Protein AF-A0A2V5LI05-F1 (afdb_monomer_lite)

Secondary structure (DSSP, 8-state):
--HHHHHHHHHHHHHHHHHHHHHHHHHHHHHHHHHHHHHHHTT--HHHHHHHHHHHHHTS---

Sequence (63 aa):
MLRLHAWFSRLLGLFRKKSRDAEMAEEIQQHVDLLTERNIAAGMLPYEARNAALRQFGGVEQV

Foldseek 3Di:
DPPVVVVVVVVVVVVVVVVVVVVVVVVLVVQLVVQLVVVVVVPDDSVVSSVVSCCVSVPDPDD

pLDDT: mean 78.65, std 15.06, range [40.78, 97.62]

Structure (mmCIF, N/CA/C/O backbone):
data_AF-A0A2V5LI05-F1
#
_entry.id   AF-A0A2V5LI05-F1
#
loop_
_atom_site.group_PDB
_atom_site.id
_atom_site.type_symbol
_atom_site.label_atom_id
_atom_site.label_alt_id
_atom_site.label_comp_id
_atom_site.label_asym_id
_atom_site.label_entity_id
_atom_site.label_seq_id
_atom_site.pdbx_PDB_ins_code
_atom_site.Cartn_x
_atom_site.Cartn_y
_atom_site.Cartn_z
_atom_site.occupancy
_atom_site.B_iso_or_equiv
_atom_site.auth_seq_id
_atom_site.auth_comp_id
_atom_site.auth_asym_id
_atom_site.auth_atom_id
_atom_site.pdbx_PDB_model_num
ATOM 1 N N . MET A 1 1 ? 43.180 3.044 -19.896 1.00 55.00 1 MET A N 1
ATOM 2 C CA . MET A 1 1 ? 42.720 2.991 -18.489 1.00 55.00 1 MET A CA 1
ATOM 3 C C . MET A 1 1 ? 41.269 3.487 -18.361 1.00 55.00 1 MET A C 1
ATOM 5 O O . MET A 1 1 ? 41.031 4.508 -17.742 1.00 55.00 1 MET A O 1
ATOM 9 N N . LEU A 1 2 ? 40.282 2.817 -18.976 1.00 58.47 2 LEU A N 1
ATOM 10 C CA . LEU A 1 2 ? 38.881 3.309 -19.010 1.00 58.47 2 LEU A CA 1
ATOM 11 C C . LEU A 1 2 ? 37.821 2.220 -18.752 1.00 58.47 2 LEU A C 1
ATOM 13 O O . LEU A 1 2 ? 36.628 2.498 -18.729 1.00 58.47 2 LEU A O 1
ATOM 17 N N . ARG A 1 3 ? 38.237 0.968 -18.528 1.00 60.69 3 ARG A N 1
ATOM 18 C CA . ARG A 1 3 ? 37.305 -0.162 -18.372 1.00 60.69 3 ARG A CA 1
ATOM 19 C C . ARG A 1 3 ? 36.787 -0.335 -16.942 1.00 60.69 3 ARG A C 1
ATOM 21 O O . ARG A 1 3 ? 35.672 -0.807 -16.767 1.00 60.69 3 ARG A O 1
ATOM 28 N N . LEU A 1 4 ? 37.566 0.088 -15.943 1.00 65.44 4 LEU A N 1
ATOM 29 C CA . LEU A 1 4 ? 37.179 0.029 -14.529 1.00 65.44 4 LEU A CA 1
ATOM 30 C C . LEU A 1 4 ? 36.005 0.972 -14.235 1.00 65.44 4 LEU A C 1
ATOM 32 O O . LEU A 1 4 ? 34.992 0.526 -13.710 1.00 65.44 4 LEU A O 1
ATOM 36 N N . HIS A 1 5 ? 36.079 2.236 -14.666 1.00 64.75 5 HIS A N 1
ATOM 37 C CA . HIS A 1 5 ? 35.020 3.224 -14.421 1.00 64.75 5 HIS A CA 1
ATOM 38 C C . HIS A 1 5 ? 33.659 2.808 -14.998 1.00 64.75 5 HIS A C 1
ATOM 40 O O . HIS A 1 5 ? 32.652 2.869 -14.300 1.00 64.75 5 HIS A O 1
ATOM 46 N N . ALA A 1 6 ? 33.628 2.304 -16.236 1.00 70.38 6 ALA A N 1
ATOM 47 C CA . ALA A 1 6 ? 32.386 1.847 -16.861 1.00 70.38 6 ALA A CA 1
ATOM 48 C C . ALA A 1 6 ? 31.758 0.643 -16.133 1.00 70.38 6 ALA A C 1
ATOM 50 O O . ALA A 1 6 ? 30.533 0.512 -16.085 1.00 70.38 6 ALA A O 1
ATOM 51 N N . TRP A 1 7 ? 32.586 -0.232 -15.556 1.00 75.62 7 TRP A N 1
ATOM 52 C CA . TRP A 1 7 ? 32.122 -1.390 -14.795 1.00 75.62 7 TRP A CA 1
ATOM 53 C C . TRP A 1 7 ? 31.569 -0.984 -13.419 1.00 75.62 7 TRP A C 1
ATOM 55 O O . TRP A 1 7 ? 30.481 -1.427 -13.052 1.00 75.62 7 TRP A O 1
ATOM 65 N N . PHE A 1 8 ? 32.225 -0.048 -12.720 1.00 76.06 8 PHE A N 1
ATOM 66 C CA . PHE A 1 8 ? 31.715 0.543 -11.474 1.00 76.06 8 PHE A CA 1
ATOM 67 C C . PHE A 1 8 ? 30.386 1.285 -11.674 1.00 76.06 8 PHE A C 1
ATOM 69 O O . PHE A 1 8 ? 29.459 1.087 -10.890 1.00 76.06 8 PHE A O 1
ATOM 76 N N . SER A 1 9 ? 30.236 2.072 -12.747 1.00 71.62 9 SER A N 1
ATOM 77 C CA . SER A 1 9 ? 28.965 2.746 -13.058 1.00 71.62 9 SER A CA 1
ATOM 78 C C . SER A 1 9 ? 27.822 1.757 -13.321 1.00 71.62 9 SER A C 1
ATOM 80 O O . SER A 1 9 ? 26.685 2.014 -12.926 1.00 71.62 9 SER A O 1
ATOM 82 N N . ARG A 1 10 ? 28.109 0.603 -13.942 1.00 72.94 10 ARG A N 1
ATOM 83 C CA . ARG A 1 10 ? 27.126 -0.474 -14.153 1.00 72.94 10 ARG A CA 1
ATOM 84 C C . ARG A 1 10 ? 26.719 -1.144 -12.839 1.00 72.94 10 ARG A C 1
ATOM 86 O O . ARG A 1 10 ? 25.529 -1.360 -12.624 1.00 72.94 10 ARG A O 1
ATOM 93 N N . LEU A 1 11 ? 27.678 -1.422 -11.953 1.00 77.00 11 LEU A N 1
ATOM 94 C CA . LEU A 1 11 ? 27.418 -2.028 -10.644 1.00 77.00 11 LEU A CA 1
ATOM 95 C C . LEU A 1 11 ? 26.574 -1.096 -9.754 1.00 77.00 11 LEU A C 1
ATOM 97 O O . LEU A 1 11 ? 25.551 -1.512 -9.214 1.00 77.00 11 LEU A O 1
ATOM 101 N N . LEU A 1 12 ? 26.942 0.188 -9.682 1.00 73.81 12 LEU A N 1
ATOM 102 C CA . LEU A 1 12 ? 26.185 1.228 -8.971 1.00 73.81 12 LEU A CA 1
ATOM 103 C C . LEU A 1 12 ? 24.771 1.402 -9.542 1.00 73.81 12 LEU A C 1
ATOM 105 O O . LEU A 1 12 ? 23.816 1.563 -8.785 1.00 73.81 12 LEU A O 1
ATOM 109 N N . GLY A 1 13 ? 24.615 1.324 -10.867 1.00 68.44 13 GLY A N 1
ATOM 110 C CA . GLY A 1 13 ? 23.309 1.372 -11.525 1.00 68.44 13 GLY A CA 1
ATOM 111 C C . GLY A 1 13 ? 22.386 0.217 -11.124 1.00 68.44 13 GLY A C 1
ATOM 112 O O . GLY A 1 13 ? 21.201 0.446 -10.887 1.00 68.44 13 GLY A O 1
ATOM 113 N N . LEU A 1 14 ? 22.921 -1.001 -10.986 1.00 69.81 14 LEU A N 1
ATOM 114 C CA . LEU A 1 14 ? 22.163 -2.176 -10.537 1.00 69.81 14 LEU A CA 1
ATOM 115 C C . LEU A 1 14 ? 21.776 -2.088 -9.053 1.00 69.81 14 LEU A C 1
ATOM 117 O O . LEU A 1 14 ? 20.632 -2.375 -8.709 1.00 69.81 14 LEU A O 1
ATOM 121 N N . PHE A 1 15 ? 22.682 -1.630 -8.183 1.00 70.25 15 PHE A N 1
ATOM 122 C CA . PHE A 1 15 ? 22.376 -1.404 -6.764 1.00 70.25 15 PHE A CA 1
ATOM 123 C C . PHE A 1 15 ? 21.332 -0.301 -6.562 1.00 70.25 15 PHE A C 1
ATOM 125 O O . PHE A 1 15 ? 20.388 -0.478 -5.795 1.00 70.25 15 PHE A O 1
ATOM 132 N N . ARG A 1 16 ? 21.442 0.811 -7.298 1.00 65.06 16 ARG A N 1
ATOM 133 C CA . ARG A 1 16 ? 20.460 1.902 -7.245 1.00 65.06 16 ARG A CA 1
ATOM 134 C C . ARG A 1 16 ? 19.102 1.484 -7.807 1.00 65.06 16 ARG A C 1
ATOM 136 O O . ARG A 1 16 ? 18.080 1.915 -7.288 1.00 65.06 16 ARG A O 1
ATOM 143 N N . LYS A 1 17 ? 19.081 0.633 -8.839 1.00 67.38 17 LYS A N 1
ATOM 144 C CA . LYS A 1 17 ? 17.845 0.031 -9.354 1.00 67.38 17 LYS A CA 1
ATOM 145 C C . LYS A 1 17 ? 17.192 -0.862 -8.300 1.00 67.38 17 LYS A C 1
ATOM 147 O O . LYS A 1 17 ? 16.021 -0.673 -8.028 1.00 67.38 17 LYS A O 1
ATOM 152 N N . LYS A 1 18 ? 17.953 -1.743 -7.642 1.00 64.69 18 LYS A N 1
ATOM 153 C CA . LYS A 1 18 ? 17.432 -2.594 -6.560 1.00 64.69 18 LYS A CA 1
ATOM 154 C C . LYS A 1 18 ? 16.874 -1.776 -5.389 1.00 64.69 18 LYS A C 1
ATOM 156 O O . LYS A 1 18 ? 15.842 -2.140 -4.846 1.00 64.69 18 LYS A O 1
ATOM 161 N N . SER A 1 19 ? 17.534 -0.674 -5.029 1.00 66.06 19 SER A N 1
ATOM 162 C CA . SER A 1 19 ? 17.043 0.240 -3.989 1.00 66.06 19 SER A CA 1
ATOM 163 C C . SER A 1 19 ? 15.743 0.928 -4.398 1.00 66.06 19 SER A C 1
ATOM 165 O O . SER A 1 19 ? 14.819 0.969 -3.602 1.00 66.06 19 SER A O 1
ATOM 167 N N . ARG A 1 20 ? 15.648 1.417 -5.641 1.00 60.22 20 ARG A N 1
ATOM 168 C CA . ARG A 1 20 ? 14.412 2.019 -6.168 1.00 60.22 20 ARG A CA 1
ATOM 169 C C . ARG A 1 20 ? 13.275 1.014 -6.295 1.00 60.22 20 ARG A C 1
ATOM 171 O O . ARG A 1 20 ? 12.135 1.359 -6.030 1.00 60.22 20 ARG A O 1
ATOM 178 N N . ASP A 1 21 ? 13.575 -0.213 -6.710 1.00 65.56 21 ASP A N 1
ATOM 179 C CA . ASP A 1 21 ? 12.576 -1.274 -6.817 1.00 65.56 21 ASP A CA 1
ATOM 180 C C . ASP A 1 21 ? 12.058 -1.665 -5.412 1.00 65.56 21 ASP A C 1
ATOM 182 O O . ASP A 1 21 ? 10.877 -1.960 -5.257 1.00 65.56 21 ASP A O 1
ATOM 186 N N . ALA A 1 22 ? 12.913 -1.616 -4.380 1.00 71.38 22 ALA A N 1
ATOM 187 C CA . ALA A 1 22 ? 12.521 -1.838 -2.985 1.00 71.38 22 ALA A CA 1
ATOM 188 C C . ALA A 1 22 ? 11.700 -0.674 -2.402 1.00 71.38 22 ALA A C 1
ATOM 190 O O . ALA A 1 22 ? 10.673 -0.920 -1.785 1.00 71.38 22 ALA A O 1
ATOM 191 N N . GLU A 1 23 ? 12.113 0.570 -2.650 1.00 69.69 23 GLU A N 1
ATOM 192 C CA . GLU A 1 23 ? 11.385 1.786 -2.253 1.00 69.69 23 GLU A CA 1
ATOM 193 C C . GLU A 1 23 ?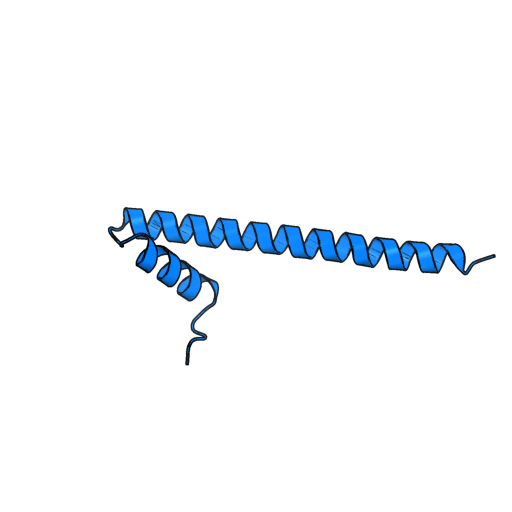 9.986 1.817 -2.888 1.00 69.69 23 GLU A C 1
ATOM 195 O O . GLU A 1 23 ? 8.987 2.015 -2.206 1.00 69.69 23 GLU A O 1
ATOM 200 N N . MET A 1 24 ? 9.892 1.476 -4.176 1.00 72.75 24 MET A N 1
ATOM 201 C CA . MET A 1 24 ? 8.613 1.341 -4.871 1.00 72.75 24 MET A CA 1
ATOM 202 C C . MET A 1 24 ? 7.748 0.221 -4.274 1.00 72.75 24 MET A C 1
ATOM 204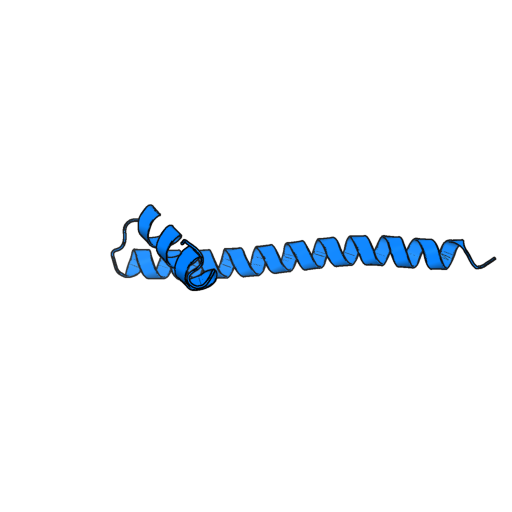 O O . MET A 1 24 ? 6.542 0.388 -4.134 1.00 72.75 24 MET A O 1
ATOM 208 N N . ALA A 1 25 ? 8.330 -0.924 -3.904 1.00 77.06 25 ALA A N 1
ATOM 209 C CA . ALA A 1 25 ? 7.579 -1.991 -3.241 1.00 77.06 25 ALA A CA 1
ATOM 210 C C . ALA A 1 25 ? 7.050 -1.562 -1.860 1.00 77.06 25 ALA A C 1
ATOM 212 O O . ALA A 1 25 ? 5.958 -1.972 -1.467 1.00 77.06 25 ALA A O 1
ATOM 213 N N . GLU A 1 26 ? 7.803 -0.728 -1.146 1.00 79.94 26 GLU A N 1
ATOM 214 C CA . GLU A 1 26 ? 7.437 -0.191 0.163 1.00 79.94 26 GLU A CA 1
ATOM 215 C C . GLU A 1 26 ? 6.285 0.820 0.055 1.00 79.94 26 GLU A C 1
ATOM 217 O O . GLU A 1 26 ? 5.296 0.693 0.776 1.00 79.94 26 GLU A O 1
ATOM 222 N N . GLU A 1 27 ? 6.329 1.735 -0.920 1.00 80.88 27 GLU A N 1
ATOM 223 C CA . GLU A 1 27 ? 5.221 2.659 -1.219 1.00 80.88 27 GLU A CA 1
ATOM 224 C C . GLU A 1 27 ? 3.922 1.913 -1.572 1.00 80.88 27 GLU A C 1
ATOM 226 O O . GLU A 1 27 ? 2.828 2.285 -1.139 1.00 80.88 27 GLU A O 1
ATOM 231 N N . ILE A 1 28 ? 4.035 0.819 -2.331 1.00 84.12 28 ILE A N 1
ATOM 232 C CA . ILE A 1 28 ? 2.897 -0.035 -2.689 1.00 84.12 28 ILE A CA 1
ATOM 233 C C . ILE A 1 28 ? 2.300 -0.713 -1.452 1.00 84.12 28 ILE A C 1
ATOM 235 O O . ILE A 1 28 ? 1.078 -0.710 -1.288 1.00 84.12 28 ILE A O 1
ATOM 239 N N . GLN A 1 29 ? 3.137 -1.288 -0.580 1.00 86.56 29 GLN A N 1
ATOM 240 C CA . GLN A 1 29 ? 2.661 -1.888 0.670 1.00 86.56 29 GLN A CA 1
ATOM 241 C C . GLN A 1 29 ? 1.942 -0.852 1.534 1.00 86.56 29 GLN A C 1
ATOM 243 O O . GLN A 1 29 ? 0.813 -1.098 1.946 1.00 86.56 29 GLN A O 1
ATOM 248 N N . GLN A 1 30 ? 2.522 0.339 1.700 1.00 88.62 30 GLN A N 1
ATOM 249 C CA . GLN A 1 30 ? 1.896 1.423 2.459 1.00 88.62 30 GLN A CA 1
ATOM 250 C C . GLN A 1 30 ? 0.515 1.800 1.907 1.00 88.62 30 GLN A C 1
ATOM 252 O O . GLN A 1 30 ? -0.422 2.032 2.671 1.00 88.62 30 GLN A O 1
ATOM 257 N N . HIS A 1 31 ? 0.347 1.831 0.582 1.00 88.50 31 HIS A N 1
ATOM 258 C CA . HIS A 1 31 ? -0.953 2.116 -0.020 1.00 88.50 31 HIS A CA 1
ATOM 259 C C . HIS A 1 31 ? -1.978 1.000 0.235 1.00 88.50 31 HIS A C 1
ATOM 261 O O . HIS A 1 31 ? -3.136 1.281 0.555 1.00 88.50 31 HIS A O 1
ATOM 267 N N . VAL A 1 32 ? -1.564 -0.264 0.113 1.00 90.75 32 VAL A N 1
ATOM 268 C CA . VAL A 1 32 ? -2.420 -1.427 0.397 1.00 90.75 32 VAL A CA 1
ATOM 269 C C . VAL A 1 32 ? -2.830 -1.457 1.868 1.00 90.75 32 VAL A C 1
ATOM 271 O O . VAL A 1 32 ? -3.994 -1.733 2.164 1.00 90.75 32 VAL A O 1
ATOM 274 N N . ASP A 1 33 ? -1.923 -1.129 2.782 1.00 93.06 33 ASP A N 1
ATOM 275 C CA . ASP A 1 33 ? -2.200 -1.089 4.217 1.00 93.06 33 ASP A CA 1
ATOM 276 C C . ASP A 1 33 ? -3.216 0.010 4.549 1.00 93.06 33 ASP A C 1
ATOM 278 O O . ASP A 1 33 ? -4.232 -0.267 5.185 1.00 93.06 33 ASP A O 1
ATOM 282 N N . LEU A 1 34 ? -3.047 1.218 4.000 1.00 94.81 34 LEU A N 1
ATOM 283 C CA . LEU A 1 34 ? -4.010 2.314 4.171 1.00 94.81 34 LEU A CA 1
ATOM 284 C C . LEU A 1 34 ? -5.410 1.969 3.635 1.00 94.81 34 LEU A C 1
ATOM 286 O O . LEU A 1 34 ? -6.425 2.318 4.245 1.00 94.81 34 LEU A O 1
ATOM 290 N N . LEU A 1 35 ? -5.493 1.293 2.485 1.00 94.25 35 LEU A N 1
ATOM 291 C CA . LEU A 1 35 ? -6.768 0.807 1.947 1.00 94.25 35 LEU A CA 1
ATOM 292 C C . LEU A 1 35 ? -7.370 -0.295 2.829 1.00 94.25 35 LEU A C 1
ATOM 294 O O . LEU A 1 35 ? -8.580 -0.311 3.055 1.00 94.25 35 LEU A O 1
ATOM 298 N N . THR A 1 36 ? -6.534 -1.189 3.354 1.00 94.56 36 THR A N 1
ATOM 299 C CA . THR A 1 36 ? -6.950 -2.259 4.266 1.00 94.56 36 THR A CA 1
ATOM 300 C C . THR A 1 36 ? -7.541 -1.672 5.544 1.00 94.56 36 THR A C 1
ATOM 302 O O . THR A 1 36 ? -8.651 -2.036 5.922 1.00 94.56 36 THR A O 1
ATOM 305 N N . GLU A 1 37 ? -6.865 -0.708 6.169 1.00 96.25 37 GLU A N 1
ATOM 306 C CA . GLU A 1 37 ? -7.347 -0.018 7.369 1.00 96.25 37 GLU A CA 1
ATOM 307 C C . GLU A 1 37 ? -8.677 0.699 7.128 1.00 96.25 37 GLU A C 1
ATOM 309 O O . GLU A 1 37 ? -9.595 0.586 7.941 1.00 96.25 37 GLU A O 1
ATOM 314 N N . ARG A 1 38 ? -8.831 1.379 5.985 1.00 95.81 38 ARG A N 1
ATOM 315 C CA . ARG A 1 38 ? -10.107 2.007 5.608 1.00 95.81 38 ARG A CA 1
ATOM 316 C C . ARG A 1 38 ? -11.233 0.993 5.450 1.00 95.81 38 ARG A C 1
ATOM 318 O O . ARG A 1 38 ? -12.339 1.247 5.917 1.00 95.81 38 ARG A O 1
ATOM 325 N N . ASN A 1 39 ? -10.962 -0.144 4.818 1.00 95.19 39 ASN 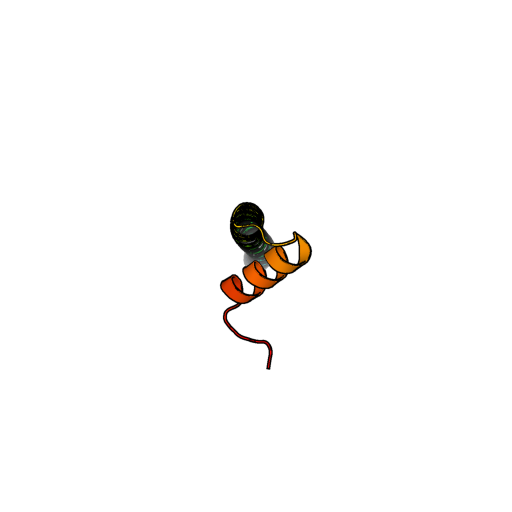A N 1
ATOM 326 C CA . ASN A 1 39 ? -11.950 -1.203 4.639 1.00 95.19 39 ASN A CA 1
ATOM 327 C C . ASN A 1 39 ? -12.346 -1.835 5.983 1.00 95.19 39 ASN A C 1
ATOM 329 O O . ASN A 1 39 ? -13.528 -2.082 6.214 1.00 95.19 39 ASN A O 1
ATOM 333 N N . ILE A 1 40 ? -11.387 -2.025 6.898 1.00 97.62 40 ILE A N 1
ATOM 334 C CA . ILE A 1 40 ? -11.663 -2.463 8.276 1.00 97.62 40 ILE A CA 1
ATOM 335 C C . ILE A 1 40 ? -12.525 -1.427 9.002 1.00 97.62 40 ILE A C 1
ATOM 337 O O . ILE A 1 40 ? -13.531 -1.783 9.610 1.00 97.62 40 ILE A O 1
ATOM 341 N N . ALA A 1 41 ? -12.180 -0.141 8.905 1.00 97.06 41 ALA A N 1
ATOM 342 C CA . ALA A 1 41 ? -12.956 0.944 9.505 1.00 97.06 41 ALA A CA 1
ATOM 343 C C . ALA A 1 41 ? -14.375 1.053 8.917 1.00 97.06 41 ALA A C 1
ATOM 345 O O . ALA A 1 41 ? -15.303 1.452 9.617 1.00 97.06 41 ALA A O 1
ATOM 346 N N . ALA A 1 42 ? -14.561 0.652 7.658 1.00 96.19 42 ALA A N 1
ATOM 347 C CA . ALA A 1 42 ? -15.865 0.523 7.010 1.00 96.19 42 ALA A CA 1
ATOM 348 C C . ALA A 1 42 ? -16.638 -0.750 7.421 1.00 96.19 42 ALA A C 1
ATOM 350 O O . ALA A 1 42 ? -17.759 -0.956 6.958 1.00 96.19 42 ALA A O 1
ATOM 351 N N . GLY A 1 43 ? -16.066 -1.592 8.288 1.00 97.00 43 GLY A N 1
ATOM 352 C CA . GLY A 1 43 ? -16.706 -2.777 8.858 1.00 97.00 43 GLY A CA 1
ATOM 353 C C . GLY A 1 43 ? -16.340 -4.106 8.193 1.00 97.00 43 GLY A C 1
ATOM 354 O O . GLY A 1 43 ? -16.944 -5.122 8.532 1.00 97.00 43 GLY A O 1
ATOM 355 N N . MET A 1 44 ? -15.375 -4.138 7.265 1.00 96.56 44 MET A N 1
ATOM 356 C CA . MET A 1 44 ? -14.905 -5.403 6.687 1.00 96.56 44 MET A CA 1
ATOM 357 C C . MET A 1 44 ? -14.042 -6.190 7.673 1.00 96.56 44 MET A C 1
ATOM 359 O O . MET A 1 44 ? -13.279 -5.630 8.464 1.00 96.56 44 MET A O 1
ATOM 363 N N . LEU A 1 45 ? -14.090 -7.519 7.563 1.00 96.31 45 LEU A N 1
ATOM 364 C CA . LEU A 1 45 ? -13.153 -8.382 8.272 1.00 96.31 45 LEU A CA 1
ATOM 365 C C . LEU A 1 45 ? -11.723 -8.148 7.752 1.00 96.31 45 LEU A C 1
ATOM 367 O O . LEU A 1 45 ? -11.546 -7.962 6.548 1.00 96.31 45 LEU A O 1
ATOM 371 N N . PRO A 1 46 ? -10.678 -8.230 8.598 1.00 91.38 46 PRO A N 1
ATOM 372 C CA . PRO A 1 46 ? -9.302 -7.909 8.197 1.00 91.38 46 PRO A CA 1
ATOM 373 C C . PRO A 1 46 ? -8.808 -8.655 6.949 1.00 91.38 46 PRO A C 1
ATOM 375 O O . PRO A 1 46 ? -8.151 -8.078 6.083 1.00 91.38 46 PRO A O 1
ATOM 378 N N . TYR A 1 47 ? -9.165 -9.936 6.821 1.00 90.44 47 TYR A N 1
ATOM 379 C CA . TYR A 1 47 ? -8.820 -10.746 5.651 1.00 90.44 47 TYR A CA 1
ATOM 380 C C . TYR A 1 47 ? -9.513 -10.250 4.371 1.00 90.44 47 TYR A C 1
ATOM 382 O O . TYR A 1 47 ? -8.885 -10.133 3.318 1.00 90.44 47 TYR A O 1
ATOM 390 N N . GLU A 1 48 ? -10.800 -9.916 4.460 1.00 93.00 48 GLU A N 1
ATOM 391 C CA . GLU A 1 48 ? -11.582 -9.398 3.336 1.00 93.00 48 GLU A CA 1
ATOM 392 C C . GLU A 1 48 ? -11.130 -7.992 2.943 1.00 93.00 48 GLU A C 1
ATOM 394 O O . GLU A 1 48 ? -10.978 -7.709 1.757 1.00 93.00 48 GLU A O 1
ATOM 399 N N . ALA A 1 49 ? -10.829 -7.153 3.934 1.00 95.19 49 ALA A N 1
ATOM 400 C CA . ALA A 1 49 ? -10.321 -5.802 3.766 1.00 95.19 49 ALA A CA 1
ATOM 401 C C . ALA A 1 49 ? -8.993 -5.775 3.004 1.00 95.19 49 ALA A C 1
ATOM 403 O O . ALA A 1 49 ? -8.841 -4.986 2.068 1.00 95.19 49 ALA A O 1
ATOM 404 N N . ARG A 1 50 ? -8.063 -6.676 3.355 1.00 90.81 50 ARG A N 1
ATOM 405 C CA . ARG A 1 50 ? -6.773 -6.810 2.669 1.00 90.81 50 ARG A CA 1
ATOM 406 C C . ARG A 1 50 ? -6.945 -7.304 1.240 1.00 90.81 50 ARG A C 1
ATOM 408 O O . ARG A 1 50 ? -6.321 -6.782 0.321 1.00 90.81 50 ARG A O 1
ATOM 415 N N . ASN A 1 51 ? -7.819 -8.283 1.027 1.00 91.50 51 ASN A N 1
ATOM 416 C CA . ASN A 1 51 ? -8.113 -8.778 -0.316 1.00 91.50 51 ASN A CA 1
ATOM 417 C C . ASN A 1 51 ? -8.786 -7.708 -1.185 1.00 91.50 51 ASN A C 1
ATOM 419 O O . ASN A 1 51 ? -8.448 -7.574 -2.358 1.00 91.50 51 ASN A O 1
ATOM 423 N N . ALA A 1 52 ? -9.709 -6.926 -0.626 1.00 91.62 52 ALA A N 1
ATOM 424 C CA . ALA A 1 52 ? -10.329 -5.79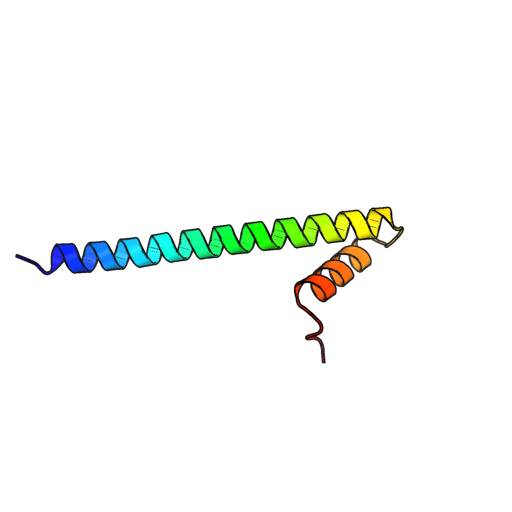6 -1.309 1.00 91.62 52 ALA A CA 1
ATOM 425 C C . ALA A 1 52 ? -9.302 -4.704 -1.644 1.00 91.62 52 ALA A C 1
ATOM 427 O O . ALA A 1 52 ? -9.275 -4.242 -2.782 1.00 91.62 52 ALA A O 1
ATOM 428 N N . ALA A 1 53 ? -8.409 -4.365 -0.710 1.00 92.38 53 ALA A N 1
ATOM 429 C CA . ALA A 1 53 ? -7.316 -3.422 -0.935 1.00 92.38 53 ALA A CA 1
ATOM 430 C C . ALA A 1 53 ? -6.378 -3.881 -2.061 1.00 92.38 53 ALA A C 1
ATOM 432 O O . ALA A 1 53 ? -6.063 -3.100 -2.953 1.00 92.38 53 ALA A O 1
ATOM 433 N N . LEU A 1 54 ? -6.001 -5.163 -2.084 1.00 89.19 54 LEU A N 1
ATOM 434 C CA . LEU A 1 54 ? -5.184 -5.741 -3.155 1.00 89.19 54 LEU A CA 1
ATOM 435 C C . LEU A 1 54 ? -5.900 -5.739 -4.512 1.00 89.19 54 LEU A C 1
ATOM 437 O O . LEU A 1 54 ? -5.268 -5.440 -5.518 1.00 89.19 54 LEU A O 1
ATOM 441 N N . ARG A 1 55 ? -7.209 -6.026 -4.566 1.00 87.81 55 ARG A N 1
ATOM 442 C CA . ARG A 1 55 ? -7.997 -5.948 -5.815 1.00 87.81 55 ARG A CA 1
ATOM 443 C C . ARG A 1 55 ? -8.149 -4.515 -6.320 1.00 87.81 55 ARG A C 1
ATOM 445 O O . ARG A 1 55 ? -8.150 -4.296 -7.527 1.00 87.81 55 ARG A O 1
ATOM 452 N N 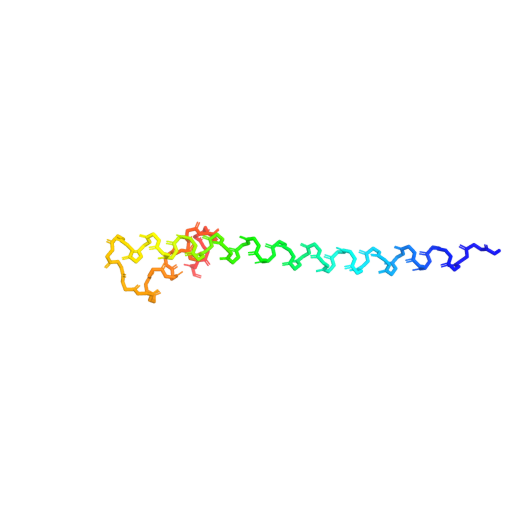. GLN A 1 56 ? -8.299 -3.560 -5.405 1.00 85.94 56 GLN A N 1
ATOM 453 C CA . GLN A 1 56 ? -8.412 -2.139 -5.719 1.00 85.94 56 GLN A CA 1
ATOM 454 C C . GLN A 1 56 ? -7.071 -1.559 -6.181 1.00 85.94 56 GLN A C 1
ATOM 456 O O . GLN A 1 56 ? -7.048 -0.761 -7.111 1.00 85.94 56 GLN A O 1
ATO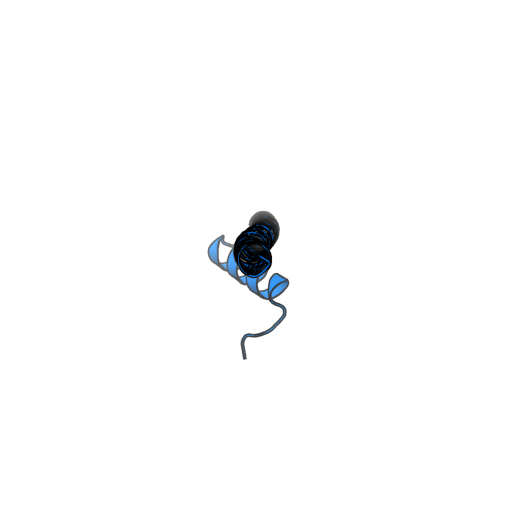M 461 N N . PHE A 1 57 ? -5.967 -1.993 -5.567 1.00 83.81 57 PHE A N 1
ATOM 462 C CA . PHE A 1 57 ? -4.615 -1.585 -5.936 1.00 83.81 57 PHE A CA 1
ATOM 463 C C . PHE A 1 57 ? -4.138 -2.245 -7.240 1.00 83.81 57 PHE A C 1
ATOM 465 O O . PHE A 1 57 ? -3.627 -1.571 -8.127 1.00 83.81 57 PHE A O 1
ATOM 472 N N . GLY A 1 58 ? -4.329 -3.561 -7.368 1.00 76.12 58 GLY A N 1
ATOM 473 C CA . GLY A 1 58 ? -3.910 -4.361 -8.523 1.00 76.12 58 GLY A CA 1
ATOM 474 C C . GLY A 1 58 ? -4.871 -4.326 -9.711 1.00 76.12 58 GLY A C 1
ATOM 475 O O . GLY A 1 58 ? -4.566 -4.935 -10.725 1.00 76.12 58 GLY A O 1
ATOM 476 N N . GLY A 1 59 ? -6.014 -3.640 -9.590 1.00 61.34 59 GLY A N 1
ATOM 477 C CA . GLY A 1 59 ? -6.958 -3.399 -10.678 1.00 61.34 59 GLY A CA 1
ATOM 478 C C . GLY A 1 59 ? -7.389 -4.660 -11.429 1.00 61.34 59 GLY A C 1
ATOM 479 O O . GLY A 1 59 ? -6.948 -4.878 -12.544 1.00 61.34 59 GLY A O 1
ATOM 480 N N . VAL A 1 60 ? -8.315 -5.442 -10.864 1.00 49.25 60 VAL A N 1
ATOM 481 C CA . VAL A 1 60 ? -9.136 -6.396 -11.648 1.00 49.25 60 VAL A CA 1
ATOM 482 C C . VAL A 1 60 ? -8.311 -7.373 -12.514 1.00 49.25 60 VAL A C 1
ATOM 484 O O . VAL A 1 60 ? -8.586 -7.551 -13.694 1.00 49.25 60 VAL A O 1
ATOM 487 N N . GLU A 1 61 ? -7.314 -8.047 -11.946 1.00 45.53 61 GLU A N 1
ATOM 488 C CA . GLU A 1 61 ? -6.649 -9.165 -12.635 1.00 45.53 61 GLU A CA 1
ATOM 489 C C . GLU A 1 61 ? -6.710 -10.430 -11.777 1.00 45.53 61 GLU A C 1
ATOM 491 O O . GLU A 1 61 ? -5.716 -10.939 -11.276 1.00 45.53 61 GLU A O 1
ATOM 496 N N . GLN A 1 62 ? -7.938 -10.899 -11.553 1.00 44.66 62 GLN A N 1
ATOM 497 C CA . GLN A 1 62 ? -8.227 -12.283 -11.179 1.00 44.66 62 GLN A CA 1
ATOM 498 C C . GLN A 1 62 ? -9.371 -12.741 -12.090 1.00 44.66 62 GLN A C 1
ATOM 500 O O . GLN A 1 62 ? -10.543 -12.654 -11.717 1.00 44.66 62 GLN A O 1
ATOM 505 N N . VAL A 1 63 ? -9.022 -13.126 -13.318 1.00 40.78 63 VAL A N 1
ATOM 506 C CA . VAL A 1 63 ? -9.814 -14.091 -14.091 1.00 40.78 63 VAL A CA 1
ATOM 507 C C . VAL A 1 63 ? -9.188 -15.454 -13.854 1.00 40.78 63 VAL A C 1
ATOM 509 O O . VAL A 1 63 ? -7.940 -15.520 -13.909 1.00 40.78 63 VAL A O 1
#

Radius of gyration: 19.18 Å; chains: 1; bounding box: 59×17×28 Å